Protein AF-Q1A7T5-F1 (afdb_monomer_lite)

Sequence (79 aa):
SACADYHKNPSLSVFNDVMTPRNFDNAYYQNLPKGLGVLKSDRALVMDPRTRPYVELYARDQKVFFEAFGRAMEKLGLY

Organism: Tragopogon dubius (NCBI:txid45322)

Foldseek 3Di:
DQCPCCVPPVPRDDAQQPVCRPDDWLSLLLCQVVVNGDDPVSVCQCVDPVRVVVSVVCNVDGVVVVVVVVVVVVVVVVD

Structure (mmCIF, N/CA/C/O backbone):
data_AF-Q1A7T5-F1
#
_entry.id   AF-Q1A7T5-F1
#
loop_
_atom_site.group_PDB
_atom_site.id
_atom_site.type_symbol
_atom_site.label_atom_id
_atom_site.label_alt_id
_atom_site.label_comp_id
_atom_site.label_asym_id
_atom_site.label_entity_id
_atom_site.label_seq_id
_atom_site.pdbx_PDB_ins_code
_atom_site.Cartn_x
_atom_site.Cartn_y
_atom_site.Cartn_z
_atom_site.occupancy
_atom_site.B_iso_or_equiv
_atom_site.auth_seq_id
_atom_site.auth_comp_id
_atom_site.auth_asym_id
_atom_site.auth_atom_id
_atom_site.pdbx_PDB_model_num
ATOM 1 N N . SER A 1 1 ? 6.654 -4.335 -21.711 1.00 74.81 1 SER A N 1
ATOM 2 C CA . SER A 1 1 ? 6.629 -4.574 -20.251 1.00 74.81 1 SER A CA 1
ATOM 3 C C . SER A 1 1 ? 7.317 -3.405 -19.570 1.00 74.81 1 SER A C 1
ATOM 5 O O . SER A 1 1 ? 8.297 -2.931 -20.132 1.00 74.81 1 SER A O 1
ATOM 7 N N . ALA A 1 2 ? 6.841 -2.937 -18.410 1.00 79.56 2 ALA A N 1
ATOM 8 C CA . ALA A 1 2 ? 7.481 -1.838 -17.671 1.00 79.56 2 ALA A CA 1
ATOM 9 C C . ALA A 1 2 ? 8.942 -2.150 -17.277 1.00 79.56 2 ALA A C 1
ATOM 11 O O . ALA A 1 2 ? 9.749 -1.243 -17.126 1.00 79.56 2 ALA A O 1
ATOM 12 N N . CYS A 1 3 ? 9.300 -3.437 -17.214 1.00 87.62 3 CYS A N 1
ATOM 13 C CA . CYS A 1 3 ? 10.655 -3.906 -16.930 1.00 87.62 3 CYS A CA 1
ATOM 14 C C . CYS A 1 3 ? 11.366 -4.479 -18.171 1.00 87.62 3 CYS A C 1
ATOM 16 O O . CYS A 1 3 ? 12.168 -5.390 -18.026 1.00 87.62 3 CYS A O 1
ATOM 18 N N . ALA A 1 4 ? 11.052 -4.038 -19.396 1.00 89.81 4 ALA A N 1
ATOM 19 C CA . ALA A 1 4 ? 11.588 -4.662 -20.618 1.00 89.81 4 ALA A CA 1
ATOM 20 C C . ALA A 1 4 ? 13.129 -4.633 -20.720 1.00 89.81 4 ALA A C 1
ATOM 22 O O . ALA A 1 4 ? 13.718 -5.587 -21.221 1.00 89.81 4 ALA A O 1
ATOM 23 N N . ASP A 1 5 ? 13.775 -3.591 -20.190 1.00 90.44 5 ASP A N 1
ATOM 24 C CA . ASP A 1 5 ? 15.222 -3.367 -20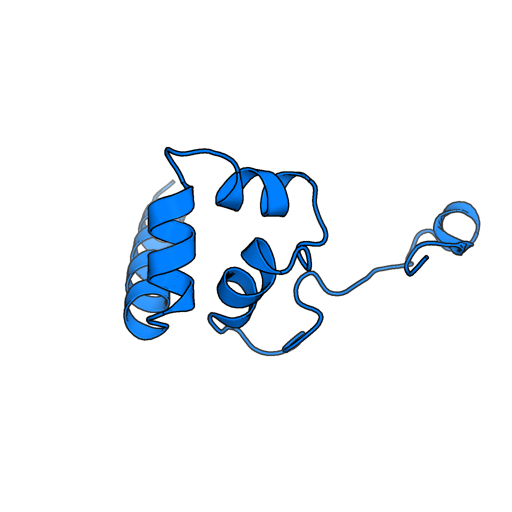.325 1.00 90.44 5 ASP A CA 1
ATOM 25 C C . ASP A 1 5 ? 16.030 -3.689 -19.056 1.00 90.44 5 ASP A C 1
ATOM 27 O O . ASP A 1 5 ? 17.186 -3.281 -18.930 1.00 90.44 5 ASP A O 1
ATOM 31 N N . TYR A 1 6 ? 15.458 -4.443 -18.110 1.00 91.31 6 TYR A N 1
ATOM 32 C CA . TYR A 1 6 ? 16.082 -4.701 -16.802 1.00 91.31 6 TYR A CA 1
ATOM 33 C C . TYR A 1 6 ? 17.475 -5.354 -16.881 1.00 91.31 6 TYR A C 1
ATOM 35 O O . TYR A 1 6 ? 18.309 -5.145 -16.007 1.00 91.31 6 TYR A O 1
ATOM 43 N N . HIS A 1 7 ? 17.760 -6.106 -17.949 1.00 91.06 7 HIS A N 1
ATOM 44 C CA . HIS A 1 7 ? 19.076 -6.707 -18.186 1.00 91.06 7 HIS A CA 1
ATOM 45 C C . HIS A 1 7 ? 20.172 -5.693 -18.541 1.00 91.06 7 HIS A C 1
ATOM 47 O O . HIS A 1 7 ? 21.349 -5.971 -18.331 1.00 91.06 7 HIS A O 1
ATOM 53 N N . LYS A 1 8 ? 19.802 -4.545 -19.117 1.00 94.69 8 LYS A N 1
ATOM 54 C CA . LYS A 1 8 ? 20.735 -3.483 -19.534 1.00 94.69 8 LYS A CA 1
ATOM 55 C C . LYS A 1 8 ? 20.752 -2.315 -18.556 1.00 94.69 8 LYS A C 1
ATOM 57 O O . LYS A 1 8 ? 21.706 -1.545 -18.544 1.00 94.69 8 LYS A O 1
ATOM 62 N N . ASN A 1 9 ? 19.697 -2.183 -17.757 1.00 92.12 9 ASN A N 1
ATOM 63 C CA . ASN A 1 9 ? 19.528 -1.107 -16.802 1.00 92.12 9 ASN A CA 1
ATOM 64 C C . ASN A 1 9 ? 19.219 -1.677 -15.405 1.00 92.12 9 ASN A C 1
ATOM 66 O O . ASN A 1 9 ? 18.047 -1.833 -15.056 1.00 92.12 9 ASN A O 1
ATOM 70 N N . PRO A 1 10 ? 20.247 -1.983 -14.592 1.00 89.94 10 PRO A N 1
ATOM 71 C CA . PRO A 1 10 ? 20.056 -2.563 -13.263 1.00 89.94 10 PRO A CA 1
ATOM 72 C C . PRO A 1 10 ? 19.433 -1.587 -12.253 1.00 89.94 10 PRO A C 1
ATOM 74 O O . PRO A 1 10 ? 18.980 -2.024 -11.200 1.00 89.94 10 PRO A O 1
ATOM 77 N N . SER A 1 11 ? 19.394 -0.283 -12.549 1.00 92.06 11 SER A N 1
ATOM 78 C CA . SER A 1 11 ? 18.712 0.721 -11.723 1.00 92.06 11 SER A CA 1
ATOM 79 C C . SER A 1 11 ? 17.266 0.982 -12.159 1.00 92.06 11 SER A C 1
ATOM 81 O O . SER A 1 11 ? 16.589 1.831 -11.574 1.00 92.06 11 SER A O 1
ATOM 83 N N . LEU A 1 12 ? 16.768 0.258 -13.170 1.00 93.25 12 LEU A N 1
ATOM 84 C CA . LEU A 1 12 ? 15.374 0.337 -13.587 1.00 93.25 12 LEU A CA 1
ATOM 85 C C . LEU A 1 12 ? 14.455 -0.040 -12.420 1.00 93.25 12 LEU A C 1
ATOM 87 O O . LEU A 1 12 ? 14.567 -1.116 -11.836 1.00 93.25 12 LEU A O 1
ATOM 91 N N . SER A 1 13 ? 13.509 0.841 -12.121 1.00 92.56 13 SER A N 1
ATOM 92 C CA . SER A 1 13 ? 12.493 0.632 -11.096 1.00 92.56 13 SER A CA 1
ATOM 93 C C . SER A 1 13 ? 11.125 1.053 -11.613 1.00 92.56 13 SER A C 1
ATOM 95 O O . SER A 1 13 ? 11.001 1.823 -12.568 1.00 92.56 13 SER A O 1
ATOM 97 N N . VAL A 1 14 ? 10.092 0.513 -10.979 1.00 93.25 14 VAL A N 1
ATOM 98 C CA . VAL A 1 14 ? 8.692 0.848 -11.228 1.00 93.25 14 VAL A CA 1
ATOM 99 C C . VAL A 1 14 ? 8.036 1.187 -9.897 1.00 93.25 14 VAL A C 1
ATOM 101 O O . VAL A 1 14 ? 8.476 0.720 -8.847 1.00 93.25 14 VAL A O 1
ATOM 104 N N . PHE A 1 15 ? 6.988 2.002 -9.932 1.00 94.81 15 PHE A N 1
ATOM 105 C CA . PHE A 1 15 ? 6.227 2.311 -8.728 1.00 94.81 15 PHE A CA 1
ATOM 106 C C . PHE A 1 15 ? 5.370 1.117 -8.316 1.00 94.81 15 PHE A C 1
ATOM 108 O O . PHE A 1 15 ? 4.687 0.537 -9.156 1.00 94.81 15 PHE A O 1
ATOM 115 N N . ASN A 1 16 ? 5.369 0.794 -7.022 1.00 94.62 16 ASN A N 1
ATOM 116 C CA . ASN A 1 16 ? 4.514 -0.258 -6.464 1.00 94.62 16 ASN A CA 1
ATOM 117 C C . ASN A 1 16 ? 3.021 0.106 -6.519 1.00 94.62 16 ASN A C 1
ATOM 119 O O . ASN A 1 16 ? 2.179 -0.784 -6.578 1.00 94.62 16 ASN A O 1
ATOM 123 N N . ASP A 1 17 ? 2.705 1.403 -6.529 1.00 96.25 17 ASP A N 1
ATOM 124 C CA . ASP A 1 17 ? 1.378 1.929 -6.834 1.00 96.25 17 ASP A CA 1
ATOM 125 C C . ASP A 1 17 ? 1.465 2.816 -8.079 1.00 96.25 17 ASP A C 1
ATOM 127 O O . ASP A 1 17 ? 2.093 3.873 -8.068 1.00 96.25 17 ASP A O 1
ATOM 131 N N . VAL A 1 18 ? 0.854 2.371 -9.174 1.00 91.44 18 VAL A N 1
ATOM 132 C CA . VAL A 1 18 ? 0.853 3.108 -10.444 1.00 91.44 18 VAL A CA 1
ATOM 133 C C . VAL A 1 18 ? -0.205 4.213 -10.497 1.00 91.44 18 VAL A C 1
ATOM 135 O O . VAL A 1 18 ? -0.113 5.087 -11.357 1.00 91.44 18 VAL A O 1
ATOM 138 N N . MET A 1 19 ? -1.200 4.190 -9.604 1.00 96.56 19 MET A N 1
ATOM 139 C CA . MET A 1 19 ? -2.292 5.166 -9.582 1.00 96.56 19 MET A CA 1
ATOM 140 C C . MET A 1 19 ? -1.906 6.412 -8.790 1.00 96.56 19 MET A C 1
ATOM 142 O O . MET A 1 19 ? -2.163 7.529 -9.240 1.00 96.56 19 MET A O 1
ATOM 146 N N . THR A 1 20 ? -1.264 6.235 -7.635 1.00 97.38 20 THR A N 1
ATOM 147 C CA . THR A 1 20 ? -0.876 7.332 -6.733 1.00 97.38 20 THR A CA 1
ATOM 148 C C . THR A 1 20 ? 0.567 7.168 -6.217 1.00 97.38 20 THR A C 1
ATOM 150 O O . THR A 1 20 ? 0.822 7.193 -5.017 1.00 97.38 20 THR A O 1
ATOM 153 N N . PRO A 1 21 ? 1.582 7.099 -7.104 1.00 95.88 21 PRO A N 1
ATOM 154 C CA . PRO A 1 21 ? 2.954 6.666 -6.776 1.00 95.88 21 PRO A CA 1
ATOM 155 C C . PRO A 1 21 ? 3.706 7.485 -5.716 1.00 95.88 21 PRO A C 1
ATOM 157 O O . PRO A 1 21 ? 4.766 7.069 -5.253 1.00 95.88 21 PRO A O 1
ATOM 160 N N . ARG A 1 22 ? 3.215 8.682 -5.378 1.00 97.06 22 ARG A N 1
ATOM 161 C CA . ARG A 1 22 ? 3.833 9.597 -4.405 1.00 97.06 22 ARG A CA 1
ATOM 162 C C . ARG A 1 22 ? 2.976 9.837 -3.165 1.00 97.06 22 ARG A C 1
ATOM 164 O O . ARG A 1 22 ? 3.400 10.588 -2.293 1.00 97.06 22 ARG A O 1
ATOM 171 N N . ASN A 1 23 ? 1.796 9.230 -3.091 1.00 97.81 23 ASN A N 1
ATOM 172 C CA . ASN A 1 23 ? 0.893 9.400 -1.967 1.00 97.81 23 ASN A CA 1
ATOM 173 C C . ASN A 1 23 ? 0.866 8.123 -1.138 1.00 97.81 23 ASN A C 1
ATOM 175 O O . ASN A 1 23 ? 0.852 7.016 -1.666 1.00 97.81 23 ASN A O 1
ATOM 179 N N . PHE A 1 24 ? 0.829 8.294 0.178 1.00 98.31 24 PHE A N 1
ATOM 180 C CA . PHE A 1 24 ? 0.502 7.206 1.081 1.00 98.31 24 PHE A CA 1
ATOM 181 C C . PHE A 1 24 ? -1.014 7.204 1.281 1.00 98.31 24 PHE A C 1
ATOM 183 O O . PHE A 1 24 ? -1.542 8.006 2.049 1.00 98.31 24 PHE A O 1
ATOM 190 N N . ASP A 1 25 ? -1.714 6.353 0.540 1.00 98.56 25 ASP A N 1
ATOM 191 C CA . ASP A 1 25 ? -3.172 6.267 0.530 1.00 98.56 25 ASP A CA 1
ATOM 192 C C . ASP A 1 25 ? -3.637 4.817 0.318 1.00 98.56 25 ASP A C 1
ATOM 194 O O . ASP A 1 25 ? -2.832 3.883 0.263 1.00 98.56 25 ASP A O 1
ATOM 198 N N . ASN A 1 26 ? -4.951 4.592 0.289 1.00 98.50 26 ASN A N 1
ATOM 199 C CA . ASN A 1 26 ? -5.495 3.247 0.117 1.00 98.50 26 ASN A CA 1
ATOM 200 C C . ASN A 1 26 ? -5.658 2.816 -1.351 1.00 98.50 26 ASN A C 1
ATOM 202 O O . ASN A 1 26 ? -6.203 1.730 -1.589 1.00 98.50 26 ASN A O 1
ATOM 206 N N . ALA A 1 27 ? -5.183 3.604 -2.326 1.00 98.50 27 ALA A N 1
ATOM 207 C CA . ALA A 1 27 ? -5.238 3.218 -3.733 1.00 98.50 27 ALA A CA 1
ATOM 208 C C . ALA A 1 27 ? -4.487 1.899 -3.964 1.00 98.50 27 ALA A C 1
ATOM 210 O O . ALA A 1 27 ? -4.979 1.049 -4.710 1.00 98.50 27 ALA A O 1
ATOM 211 N N . TYR A 1 28 ? -3.408 1.650 -3.208 1.00 98.31 28 TYR A N 1
ATOM 212 C CA . TYR A 1 28 ? -2.709 0.364 -3.164 1.00 98.31 28 TYR A CA 1
ATOM 213 C C . TYR A 1 28 ? -3.683 -0.817 -3.018 1.00 98.31 28 TYR A C 1
ATOM 215 O O . TYR A 1 28 ? -3.676 -1.730 -3.844 1.00 98.31 28 TYR A O 1
ATOM 223 N N . TYR A 1 29 ? -4.597 -0.774 -2.040 1.00 98.50 29 TYR A N 1
ATOM 224 C CA . TYR A 1 29 ? -5.585 -1.839 -1.823 1.00 98.50 29 TYR A CA 1
ATOM 225 C C . TYR A 1 29 ? -6.710 -1.837 -2.862 1.00 98.50 29 TYR A C 1
ATOM 227 O O . TYR A 1 29 ? -7.192 -2.905 -3.238 1.00 98.50 29 TYR A O 1
ATOM 235 N N . GLN A 1 30 ? -7.108 -0.670 -3.378 1.00 98.38 30 GLN A N 1
ATOM 236 C CA . GLN A 1 30 ? -8.102 -0.566 -4.459 1.00 98.38 30 GLN A CA 1
ATOM 237 C C . GLN A 1 30 ? -7.606 -1.163 -5.785 1.00 98.38 30 GLN A C 1
ATOM 239 O O . GLN A 1 30 ? -8.410 -1.552 -6.639 1.00 98.38 30 GLN A O 1
ATOM 244 N N . ASN A 1 31 ? -6.289 -1.230 -5.964 1.00 97.94 31 ASN A N 1
ATOM 245 C CA . ASN A 1 31 ? -5.628 -1.698 -7.176 1.00 97.94 31 ASN A CA 1
ATOM 246 C C . ASN A 1 31 ? -5.457 -3.222 -7.217 1.00 97.94 31 ASN A C 1
ATOM 248 O O . ASN A 1 31 ? -5.480 -3.808 -8.304 1.00 97.94 31 ASN A O 1
ATOM 252 N N . LEU A 1 32 ? -5.359 -3.891 -6.062 1.00 97.62 32 LEU A N 1
ATOM 253 C CA . LEU A 1 32 ? -5.111 -5.339 -6.012 1.00 97.62 32 LEU A CA 1
ATOM 254 C C . LEU A 1 32 ? -6.202 -6.168 -6.717 1.00 97.62 32 LEU A C 1
ATOM 256 O O . LEU A 1 32 ? -5.846 -7.001 -7.556 1.00 97.62 32 LEU A O 1
ATOM 260 N N . PRO A 1 33 ? -7.514 -5.932 -6.492 1.00 96.12 33 PRO A N 1
ATOM 261 C CA . PRO A 1 33 ? -8.571 -6.681 -7.179 1.00 96.12 33 PRO A CA 1
ATOM 262 C C . PRO A 1 33 ? -8.620 -6.423 -8.690 1.00 96.12 33 PRO A C 1
ATOM 264 O O . PRO A 1 33 ? -9.112 -7.260 -9.441 1.00 96.12 33 PRO A O 1
ATOM 267 N N . LYS A 1 34 ? -8.083 -5.284 -9.148 1.00 96.31 34 LYS A N 1
ATOM 268 C CA . LYS A 1 34 ? -7.997 -4.910 -10.570 1.00 96.31 34 LYS A CA 1
ATOM 269 C C . LYS A 1 34 ? -6.802 -5.559 -11.278 1.00 96.31 34 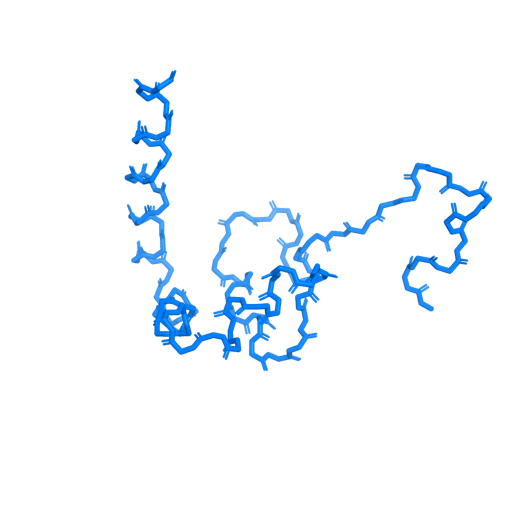LYS A C 1
ATOM 271 O O . LYS A 1 34 ? -6.593 -5.321 -12.463 1.00 96.31 34 LYS A O 1
ATOM 276 N N . GLY A 1 35 ? -6.002 -6.355 -10.563 1.00 94.69 35 GLY A N 1
ATOM 277 C CA . GLY A 1 35 ? -4.789 -6.971 -11.099 1.00 94.69 35 GLY A CA 1
ATOM 278 C C . GLY A 1 35 ? -3.630 -5.991 -11.287 1.00 94.69 35 GLY A C 1
ATOM 279 O O . GLY A 1 35 ? -2.709 -6.298 -12.036 1.00 94.69 35 GLY A O 1
ATOM 280 N N . LEU A 1 36 ? -3.670 -4.835 -10.616 1.00 95.38 36 LEU A N 1
ATOM 281 C CA . LEU A 1 36 ? -2.663 -3.773 -10.732 1.00 95.38 36 LEU A CA 1
ATOM 282 C C . LEU A 1 36 ? -1.566 -3.846 -9.650 1.00 95.38 36 LEU A C 1
ATOM 284 O O . LEU A 1 36 ? -0.765 -2.925 -9.537 1.00 95.38 36 LEU A O 1
ATOM 288 N N . GLY A 1 37 ? -1.513 -4.924 -8.860 1.00 94.06 37 GLY A N 1
ATOM 289 C CA . GLY A 1 37 ? -0.383 -5.196 -7.965 1.00 94.06 37 GLY A CA 1
ATOM 290 C C . GLY A 1 37 ? 0.877 -5.568 -8.754 1.00 94.06 37 GLY A C 1
ATOM 291 O O . GLY A 1 37 ? 0.801 -6.337 -9.715 1.00 94.06 37 GLY A O 1
ATOM 292 N N . VAL A 1 38 ? 2.031 -5.033 -8.355 1.00 94.50 38 VAL A N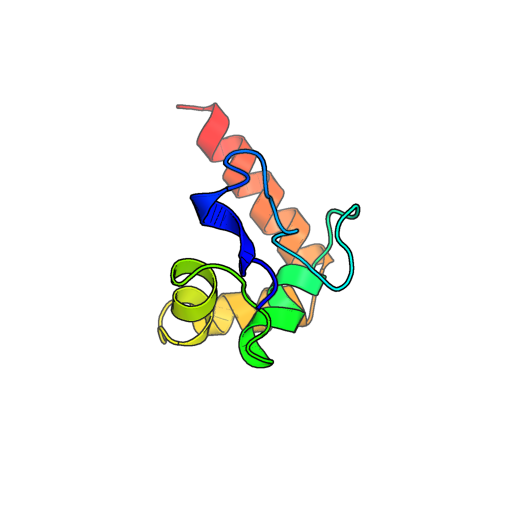 1
ATOM 293 C CA . VAL A 1 38 ? 3.299 -5.180 -9.094 1.00 94.50 38 VAL A CA 1
ATOM 294 C C . VAL A 1 38 ? 4.011 -6.478 -8.729 1.00 94.50 38 VAL A C 1
ATOM 296 O O . VAL A 1 38 ? 4.573 -7.159 -9.591 1.00 94.50 38 VAL A O 1
ATOM 299 N N . LEU A 1 39 ? 3.984 -6.844 -7.451 1.00 95.25 39 LEU A N 1
ATOM 300 C CA . LEU A 1 39 ? 4.658 -8.021 -6.930 1.00 95.25 39 LEU A CA 1
ATOM 301 C C . LEU A 1 39 ? 3.703 -9.214 -6.859 1.00 95.25 39 LEU A C 1
ATOM 303 O O . LEU A 1 39 ? 2.493 -9.089 -6.658 1.00 95.25 39 LEU A O 1
ATOM 307 N N . LYS A 1 40 ? 4.267 -10.426 -6.929 1.00 95.88 40 LYS A N 1
ATOM 308 C CA . LYS A 1 40 ? 3.499 -11.661 -6.688 1.00 95.88 40 LYS A CA 1
ATOM 309 C C . LYS A 1 40 ? 2.858 -11.670 -5.295 1.00 95.88 40 LYS A C 1
ATOM 311 O O . LYS A 1 40 ? 1.759 -12.197 -5.142 1.00 95.88 40 LYS A O 1
ATOM 316 N N . SER A 1 41 ? 3.525 -11.076 -4.304 1.00 97.62 41 SER A N 1
ATOM 317 C CA . SER A 1 41 ? 3.013 -10.923 -2.940 1.00 97.62 41 SER A CA 1
ATOM 318 C C . SER A 1 41 ? 1.775 -10.029 -2.872 1.00 97.62 41 SER A C 1
ATOM 320 O O . SER A 1 41 ? 0.844 -10.367 -2.150 1.00 97.62 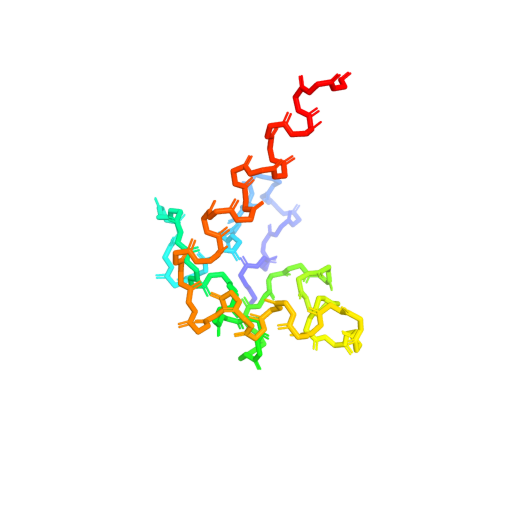41 SER A O 1
ATOM 322 N N . ASP A 1 42 ? 1.706 -8.959 -3.669 1.00 97.25 42 ASP A N 1
ATOM 323 C CA . ASP A 1 42 ? 0.536 -8.069 -3.714 1.00 97.25 42 ASP A CA 1
ATOM 324 C C . ASP A 1 42 ? -0.699 -8.837 -4.201 1.00 97.25 42 ASP A C 1
ATOM 326 O O . ASP A 1 42 ? -1.777 -8.783 -3.610 1.00 97.25 42 ASP A O 1
ATOM 330 N N . ARG A 1 43 ? -0.524 -9.646 -5.253 1.00 95.81 43 ARG A N 1
ATOM 331 C CA . ARG A 1 43 ? -1.591 -10.516 -5.759 1.00 95.81 43 ARG A CA 1
ATOM 332 C C . ARG A 1 43 ? -1.986 -11.595 -4.748 1.00 95.81 43 ARG A C 1
ATOM 334 O O . ARG A 1 43 ? -3.163 -11.944 -4.670 1.00 95.81 43 ARG A O 1
ATOM 341 N N . ALA A 1 44 ? -1.038 -12.127 -3.980 1.00 98.00 44 ALA A N 1
ATOM 342 C CA . ALA A 1 44 ? -1.334 -13.132 -2.963 1.00 98.00 44 ALA A CA 1
ATOM 343 C C . ALA A 1 44 ? -2.305 -12.599 -1.894 1.00 98.00 44 ALA A C 1
ATOM 345 O O . ALA A 1 44 ? -3.200 -13.334 -1.483 1.00 98.00 44 ALA A O 1
ATOM 346 N N . LEU A 1 45 ? -2.210 -11.313 -1.527 1.00 98.06 45 LEU A N 1
ATOM 347 C CA . LEU A 1 45 ? -3.097 -10.692 -0.535 1.00 98.06 45 LEU A CA 1
ATOM 348 C C . LEU A 1 45 ? -4.578 -10.736 -0.933 1.00 98.06 45 LEU A C 1
ATOM 350 O O . LEU A 1 45 ? -5.435 -10.957 -0.080 1.00 98.06 45 LEU A O 1
ATOM 354 N N . VAL A 1 46 ? -4.895 -10.530 -2.213 1.00 97.12 46 VAL A N 1
ATOM 355 C CA . VAL A 1 46 ? -6.289 -10.534 -2.691 1.00 97.12 46 VAL A CA 1
ATOM 356 C C . VAL A 1 46 ? -6.793 -11.937 -3.049 1.00 97.12 46 VAL A C 1
ATOM 358 O O . VAL A 1 46 ? -7.998 -12.176 -3.053 1.00 97.12 46 VAL A O 1
ATOM 361 N N . MET A 1 47 ? -5.890 -12.877 -3.343 1.00 97.44 47 MET A N 1
ATOM 362 C CA . MET A 1 47 ? -6.246 -14.253 -3.711 1.00 97.44 47 MET A CA 1
ATOM 363 C C . MET A 1 47 ? -6.415 -15.179 -2.505 1.00 97.44 47 MET A C 1
ATOM 365 O O . MET A 1 47 ? -7.185 -16.134 -2.586 1.00 97.44 47 MET A O 1
ATOM 369 N N . ASP A 1 48 ? -5.716 -14.924 -1.399 1.00 98.25 48 ASP A N 1
ATOM 370 C CA . ASP A 1 48 ? -5.827 -15.746 -0.197 1.00 98.25 48 ASP A CA 1
ATOM 371 C C . ASP A 1 48 ? -7.095 -15.370 0.605 1.00 98.25 48 ASP A C 1
ATOM 373 O O . ASP A 1 48 ? -7.262 -14.205 0.989 1.00 98.25 48 ASP A O 1
ATOM 377 N N . PRO A 1 49 ? -8.000 -16.328 0.900 1.00 98.31 49 PRO A N 1
ATOM 378 C CA . PRO A 1 49 ? -9.225 -16.064 1.657 1.00 98.31 49 PRO A CA 1
ATOM 379 C C . PRO A 1 49 ? -8.996 -15.454 3.044 1.00 98.31 49 PRO A C 1
ATOM 381 O O . PRO A 1 49 ? -9.887 -14.787 3.563 1.00 98.31 49 PRO 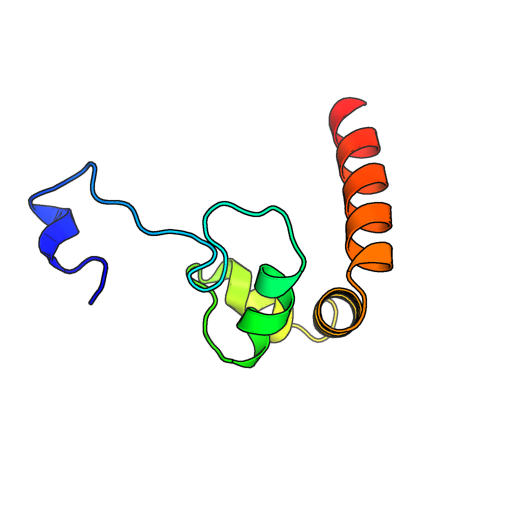A O 1
ATOM 384 N N . ARG A 1 50 ? -7.822 -15.672 3.649 1.00 98.56 50 ARG A N 1
ATOM 385 C CA . ARG A 1 50 ? -7.464 -15.144 4.973 1.00 98.56 50 ARG A CA 1
ATOM 386 C C . ARG A 1 50 ? -7.166 -13.650 4.926 1.00 98.56 50 ARG A C 1
ATOM 388 O O . ARG A 1 50 ? -7.426 -12.951 5.898 1.00 98.56 50 ARG A O 1
ATOM 395 N N . THR A 1 51 ? -6.616 -13.159 3.816 1.00 98.56 51 THR A N 1
ATOM 396 C CA . THR A 1 51 ? -6.193 -11.758 3.666 1.00 98.56 51 THR A CA 1
ATOM 397 C C . THR A 1 51 ? -7.163 -10.928 2.833 1.00 98.56 51 THR A C 1
ATOM 399 O O . THR A 1 51 ? -7.272 -9.723 3.062 1.00 98.56 51 THR A O 1
ATOM 402 N N . ARG A 1 52 ? -7.927 -11.556 1.929 1.00 98.44 52 ARG A N 1
ATOM 403 C CA . ARG A 1 52 ? -8.885 -10.875 1.048 1.00 98.44 52 ARG A CA 1
ATOM 404 C C . ARG A 1 52 ? -9.872 -9.951 1.787 1.00 98.44 52 ARG A C 1
ATOM 406 O O . ARG A 1 52 ? -10.015 -8.816 1.338 1.00 98.44 52 ARG A O 1
ATOM 413 N N . PRO A 1 53 ? -10.484 -10.335 2.929 1.00 98.62 53 PRO A N 1
ATOM 414 C CA . PRO A 1 53 ? -11.392 -9.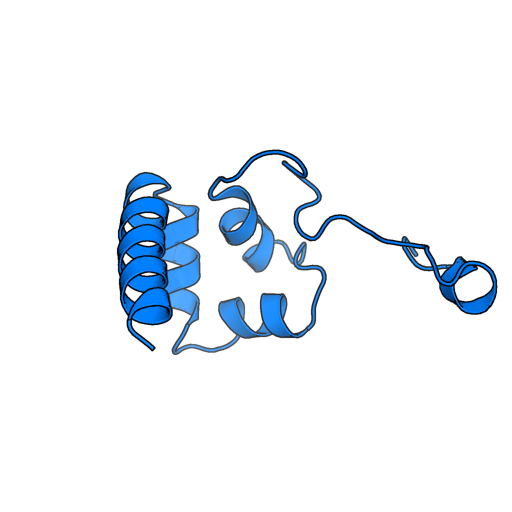440 3.652 1.00 98.62 53 PRO A CA 1
ATOM 415 C C . PRO A 1 53 ? -10.724 -8.145 4.135 1.00 98.62 53 PRO A C 1
ATOM 417 O O . PRO A 1 53 ? -11.364 -7.097 4.172 1.00 98.62 53 PRO A O 1
ATOM 420 N N . TYR A 1 54 ? -9.432 -8.192 4.478 1.00 98.69 54 TYR A N 1
ATOM 421 C CA . TYR A 1 54 ? -8.678 -7.003 4.879 1.00 98.69 54 TYR A CA 1
ATOM 422 C C . TYR A 1 54 ? -8.340 -6.118 3.679 1.00 98.69 54 TYR A C 1
ATOM 424 O O . TYR A 1 54 ? -8.447 -4.901 3.780 1.00 98.69 54 TYR A O 1
ATOM 432 N N . VAL A 1 55 ? -8.005 -6.712 2.528 1.00 98.56 55 VAL A N 1
ATOM 433 C CA . VAL A 1 55 ? -7.822 -5.959 1.275 1.00 98.56 55 VAL A CA 1
ATOM 434 C C . VAL A 1 55 ? -9.101 -5.206 0.911 1.00 98.56 55 VAL A C 1
ATOM 436 O O . VAL A 1 55 ? -9.053 -4.005 0.661 1.00 98.56 55 VAL A O 1
ATOM 439 N N . GLU A 1 56 ? -10.251 -5.882 0.939 1.00 98.62 56 GLU A N 1
ATOM 440 C CA . GLU A 1 56 ? -11.555 -5.269 0.658 1.00 98.62 56 GLU A CA 1
ATOM 441 C C . GLU A 1 56 ? -11.900 -4.166 1.671 1.00 98.62 56 GLU A C 1
ATOM 443 O O . GLU A 1 56 ? -12.375 -3.097 1.283 1.00 98.62 56 GLU A O 1
ATOM 448 N N . LEU A 1 57 ? -11.614 -4.391 2.960 1.00 98.75 57 LEU A N 1
ATOM 449 C CA . LEU A 1 57 ? -11.792 -3.406 4.029 1.00 98.75 57 LEU A CA 1
ATOM 450 C C . LEU A 1 57 ? -10.949 -2.144 3.811 1.00 98.75 57 LEU A C 1
ATOM 452 O O . LEU A 1 57 ? -11.466 -1.033 3.898 1.00 98.75 57 LEU A O 1
ATOM 456 N N . TYR A 1 58 ? -9.662 -2.297 3.526 1.00 98.81 58 TYR A N 1
ATOM 457 C CA . TYR A 1 58 ? -8.767 -1.159 3.349 1.00 98.81 58 TYR A CA 1
ATOM 458 C C . TYR A 1 58 ? -9.036 -0.421 2.036 1.00 98.81 58 TYR A C 1
ATOM 460 O O . TYR A 1 58 ? -8.944 0.804 1.996 1.00 98.81 58 TYR A O 1
ATOM 468 N N . ALA A 1 59 ? -9.462 -1.127 0.985 1.00 98.50 59 ALA A N 1
ATOM 469 C CA . ALA A 1 59 ? -9.865 -0.517 -0.279 1.00 98.50 59 ALA A CA 1
ATOM 470 C C . ALA A 1 59 ? -11.116 0.374 -0.146 1.00 98.50 59 ALA A C 1
ATOM 472 O O . ALA A 1 59 ? -11.193 1.417 -0.803 1.00 98.50 59 ALA A O 1
ATOM 473 N N . ARG A 1 60 ? -12.090 -0.016 0.696 1.00 98.69 60 ARG A N 1
ATOM 474 C CA . ARG A 1 60 ? -13.327 0.759 0.921 1.00 98.69 60 ARG A CA 1
ATOM 475 C C . ARG A 1 60 ? -13.164 1.916 1.907 1.00 98.69 60 ARG A C 1
ATOM 477 O O . ARG A 1 60 ? -13.901 2.889 1.799 1.00 98.69 60 ARG A O 1
ATOM 484 N N . ASP A 1 61 ? -12.245 1.803 2.867 1.00 98.69 61 ASP A N 1
ATOM 485 C CA . ASP A 1 61 ? -12.101 2.768 3.958 1.00 98.69 61 ASP A CA 1
ATOM 486 C C . ASP A 1 61 ? -10.624 3.060 4.263 1.00 98.69 61 ASP A C 1
ATOM 488 O O . ASP A 1 61 ? -9.912 2.280 4.903 1.00 98.69 61 ASP A O 1
ATOM 492 N N . GLN A 1 62 ? -10.171 4.233 3.816 1.00 98.69 62 GLN A N 1
ATOM 493 C CA . GLN A 1 62 ? -8.803 4.696 4.030 1.00 98.69 62 GLN A CA 1
ATOM 494 C C . GLN A 1 62 ? -8.490 4.979 5.502 1.00 98.69 62 GLN A C 1
ATOM 496 O O . GLN A 1 62 ? -7.359 4.766 5.937 1.00 98.69 62 GLN A O 1
ATOM 501 N N . LYS A 1 63 ? -9.466 5.451 6.285 1.00 98.75 63 LYS A N 1
ATOM 502 C CA . LYS A 1 63 ? -9.247 5.758 7.701 1.00 98.75 63 LYS A CA 1
ATOM 503 C C . LYS A 1 63 ? -8.938 4.475 8.466 1.00 98.75 63 LYS A C 1
ATOM 505 O O . LYS A 1 63 ? -7.979 4.440 9.232 1.00 98.75 63 LYS A O 1
ATOM 510 N N . VAL A 1 64 ? -9.685 3.403 8.194 1.00 98.81 64 VAL A N 1
ATOM 511 C CA . VAL A 1 64 ? -9.431 2.080 8.786 1.00 98.81 64 VAL A CA 1
ATOM 512 C C . VAL A 1 64 ? -8.063 1.530 8.374 1.00 98.81 64 VAL A C 1
ATOM 514 O O . VAL A 1 64 ? -7.359 0.969 9.215 1.00 98.81 64 VAL A O 1
ATOM 517 N N . PHE A 1 65 ? -7.654 1.721 7.114 1.00 98.75 65 PHE A N 1
ATOM 518 C CA . PHE A 1 65 ? -6.297 1.381 6.678 1.00 98.75 65 PHE A CA 1
ATOM 519 C C . PHE A 1 65 ? -5.236 2.129 7.493 1.00 98.75 65 PHE A C 1
ATOM 521 O O . PHE A 1 65 ? -4.352 1.491 8.061 1.00 98.75 65 PHE A O 1
ATOM 528 N N . PHE A 1 66 ? -5.325 3.456 7.592 1.00 98.81 66 PHE A N 1
ATOM 529 C CA . PHE A 1 66 ? -4.327 4.255 8.305 1.00 98.81 66 PHE A CA 1
ATOM 530 C C . PHE A 1 66 ? -4.244 3.903 9.791 1.00 98.81 66 PHE A C 1
ATOM 532 O O . PHE A 1 66 ? -3.145 3.780 10.328 1.00 98.81 66 PHE A O 1
ATOM 539 N N . GLU A 1 67 ? -5.379 3.660 10.447 1.00 98.81 67 GLU A N 1
ATOM 540 C CA . GLU A 1 67 ? -5.404 3.199 11.838 1.00 98.81 67 GLU A CA 1
ATOM 541 C C . GLU A 1 67 ? -4.730 1.831 12.013 1.00 98.81 67 GLU A C 1
ATOM 543 O O . GLU A 1 67 ? -3.972 1.622 12.962 1.00 98.81 67 GLU A O 1
ATOM 548 N N . ALA A 1 68 ? -4.996 0.882 11.109 1.00 98.69 68 ALA A N 1
ATOM 549 C CA . ALA A 1 68 ? -4.367 -0.435 11.144 1.00 98.69 68 ALA A CA 1
ATOM 550 C C . ALA A 1 68 ? -2.862 -0.360 10.850 1.00 98.69 68 ALA A C 1
ATOM 552 O O . ALA A 1 68 ? -2.077 -1.021 11.531 1.00 98.69 68 ALA A O 1
ATOM 553 N N . PHE A 1 69 ? -2.464 0.467 9.881 1.00 98.69 69 PHE A N 1
ATOM 554 C CA . PHE A 1 69 ? -1.069 0.705 9.532 1.00 98.69 69 PHE A CA 1
ATOM 555 C C . PHE A 1 69 ? -0.293 1.317 10.700 1.00 98.69 69 PHE A C 1
ATOM 557 O O . PHE A 1 69 ? 0.757 0.793 11.060 1.00 98.69 69 PHE A O 1
ATOM 564 N N . GLY A 1 70 ? -0.835 2.358 11.343 1.00 98.62 70 GLY A N 1
ATOM 565 C CA . GLY A 1 70 ? -0.216 2.992 12.510 1.00 98.62 70 GLY A CA 1
ATOM 566 C C . GLY A 1 70 ? 0.072 1.986 13.625 1.00 98.62 70 GLY A C 1
ATOM 567 O O . GLY A 1 70 ? 1.222 1.828 14.024 1.00 98.62 70 GLY A O 1
ATOM 568 N N . ARG A 1 71 ? -0.938 1.203 14.033 1.00 98.50 71 ARG A N 1
ATOM 569 C CA . ARG A 1 71 ? -0.767 0.152 15.056 1.00 98.50 71 ARG A CA 1
ATOM 570 C C . ARG A 1 71 ? 0.253 -0.916 14.654 1.00 98.50 71 ARG A C 1
ATOM 572 O O . ARG A 1 71 ? 0.990 -1.417 15.502 1.00 98.50 71 ARG A O 1
ATOM 579 N N . ALA A 1 72 ? 0.282 -1.308 13.379 1.00 98.31 72 ALA A N 1
ATOM 580 C CA . ALA A 1 72 ? 1.240 -2.294 12.887 1.00 98.31 72 ALA A CA 1
ATOM 581 C C . ALA A 1 72 ? 2.682 -1.762 12.932 1.00 98.31 72 ALA A C 1
ATOM 583 O O . ALA A 1 72 ? 3.578 -2.496 13.344 1.00 98.31 72 ALA A O 1
ATOM 584 N N . MET A 1 73 ? 2.896 -0.494 12.566 1.00 98.38 73 MET A N 1
ATOM 585 C CA . MET A 1 73 ? 4.214 0.149 12.598 1.00 98.38 73 MET A CA 1
ATOM 586 C C . MET A 1 73 ? 4.697 0.432 14.021 1.00 98.38 73 MET A C 1
ATOM 588 O O . MET A 1 73 ? 5.868 0.203 14.308 1.00 98.38 73 MET A O 1
ATOM 592 N N . GLU A 1 74 ? 3.804 0.849 14.925 1.00 98.31 74 GLU A N 1
ATOM 593 C CA . GLU A 1 74 ? 4.103 0.941 16.361 1.00 98.31 74 GLU A CA 1
ATOM 594 C C . GLU A 1 74 ? 4.575 -0.410 16.895 1.00 98.31 74 GLU A C 1
ATOM 596 O O . GLU A 1 74 ? 5.639 -0.501 17.498 1.00 98.31 74 GLU A O 1
ATOM 601 N N . LYS A 1 75 ? 3.826 -1.484 16.611 1.00 97.94 75 LYS A N 1
ATOM 602 C CA . LYS A 1 75 ? 4.201 -2.834 17.039 1.00 97.94 75 LYS A CA 1
ATOM 603 C C . LYS A 1 75 ? 5.530 -3.288 16.436 1.00 97.94 75 LYS A C 1
ATOM 605 O O . LYS A 1 75 ? 6.298 -3.942 17.131 1.00 97.94 75 LYS A O 1
ATOM 610 N N . LEU A 1 76 ? 5.791 -2.975 15.166 1.00 97.06 76 LEU A N 1
ATOM 611 C CA . LEU A 1 76 ? 7.046 -3.316 14.496 1.00 97.06 76 LEU A CA 1
ATOM 612 C C . LEU A 1 76 ? 8.244 -2.623 15.154 1.00 97.06 76 LEU A C 1
ATOM 614 O O . LEU A 1 76 ? 9.260 -3.272 15.346 1.00 97.06 76 LEU A O 1
ATOM 618 N N . GLY A 1 77 ? 8.115 -1.344 15.517 1.00 96.81 77 GLY A N 1
ATOM 619 C CA . GLY A 1 77 ? 9.196 -0.561 16.130 1.00 96.81 77 GLY A CA 1
ATOM 620 C C . GLY A 1 77 ? 9.490 -0.888 17.598 1.00 96.81 77 GLY A C 1
ATOM 621 O O . GLY A 1 77 ? 10.428 -0.333 18.162 1.00 96.81 77 GLY A O 1
ATOM 622 N N . LEU A 1 78 ? 8.690 -1.754 18.227 1.00 92.81 78 LEU A N 1
ATOM 623 C CA . LEU A 1 78 ? 8.953 -2.284 19.570 1.00 92.81 78 LEU A CA 1
ATOM 624 C C . LEU A 1 78 ? 9.867 -3.523 19.559 1.00 92.81 78 LEU A C 1
ATOM 626 O O . LEU A 1 78 ? 10.235 -4.002 20.634 1.00 92.81 78 LEU A O 1
ATOM 630 N N . TYR A 1 79 ? 10.200 -4.041 18.374 1.00 62.38 79 TYR A N 1
ATOM 631 C CA . TYR A 1 79 ? 11.175 -5.111 18.155 1.00 62.38 79 TYR A CA 1
ATOM 632 C C . TYR A 1 79 ? 12.458 -4.546 17.543 1.00 62.38 79 TYR A C 1
ATOM 634 O O . TYR A 1 79 ? 13.522 -5.140 17.822 1.00 62.38 79 TYR A O 1
#

Secondary structure (DSSP, 8-state):
-TTTTTTT-TT----S-SSSTT--STHHHHHGGGT--SSHHHHHHHHSTTTHHHHHHHHH-HHHHHHHHHHHHHHHTT-

InterPro domains:
  IPR000823 Plant peroxidase [PR00461] (15-30)
  IPR000823 Plant peroxidase [PR00461] (31-48)
  IPR000823 Plant peroxidase [PR00461] (71-79)
  IPR000823 Plant peroxidase [PTHR31517] (2-77)
  IPR002016 Haem peroxidase [PF00141] (2-61)
  IPR002016 Haem peroxidase [PS50873] (1-79)
  IPR010255 Haem peroxidase superfamily [SSF48113] (6-78)

pLDDT: mean 95.59, std 5.54, range [62.38, 98.81]

Radius of gyration: 14.61 Å; chains: 1; bounding box: 34×26×40 Å